Protein AF-A0A1I8AER0-F1 (afdb_monomer_lite)

pLDDT: mean 87.63, std 11.69, range [54.88, 98.19]

Organism: NCBI:txid37863

Foldseek 3Di:
DVVVVVQVVLQVVLFVVLCVDPFFVTKGKDKDDDDDDPVDDPPDAIAMEMETEGDPPDDDDLVSLLVSLVVVQVSDPRRDSVRYWYAYPVGDTNPPCVVVVVVVVVVVVVVVVVD

Secondary structure (DSSP, 8-state):
-HHHHHHHHHHHHHHHHHHTSTTEEEEEEEEEPPPP-SS----PPPEEEEEEEEPTT----HHHHHHHHHHHHHHSTT--GGGEEEEETTS-B-TTHHHHHHHHHHHHHHHHTT-

InterPro domains:
  IPR000067 Flagellar M-ring protein FliF [PR01009] (28-42)
  IPR000067 Flagellar M-ring protein FliF [PR01009] (71-89)
  IPR006182 Flagellar M-ring, N-terminal [PF01514] (2-95)
  IPR043427 Lipoprotein YscJ/Flagellar M-ring protein [PTHR30046] (1-114)
  IPR045851 AMP-binding enzyme domain superfamily [G3DSA:3.30.300.30] (1-98)

Sequence (115 aa):
MEATRYRRGLEGELARTISSLNNVKGARVHLAIPKSSVFVRDERKPSASVLVELYSGRGLEPGQVAAIVNLVASSVPELNKSQVTVVDQKGNLLSDQGENSELTMAGKQFDYSRR

Structure (mmCIF, N/CA/C/O backbone):
data_AF-A0A1I8AER0-F1
#
_entry.id   AF-A0A1I8AER0-F1
#
loop_
_atom_site.group_PDB
_atom_site.id
_atom_site.type_symbol
_atom_site.label_atom_id
_atom_site.label_alt_id
_atom_site.label_comp_id
_atom_site.label_asym_id
_atom_site.label_entity_id
_atom_site.label_seq_id
_atom_site.pdbx_PDB_ins_code
_atom_site.Cartn_x
_atom_site.Cartn_y
_atom_site.Cartn_z
_atom_site.occupancy
_atom_site.B_iso_or_equiv
_atom_site.auth_seq_id
_atom_site.auth_comp_id
_atom_site.auth_asym_id
_atom_site.auth_atom_id
_atom_site.pdbx_PDB_model_num
ATOM 1 N N . MET A 1 1 ? 8.538 -12.413 -19.656 1.00 65.44 1 MET A N 1
ATOM 2 C CA . MET A 1 1 ? 7.731 -13.202 -18.691 1.00 65.44 1 MET A CA 1
ATOM 3 C C . MET A 1 1 ? 8.242 -13.063 -17.259 1.00 65.44 1 MET A C 1
ATOM 5 O O . MET A 1 1 ? 7.425 -13.000 -16.349 1.00 65.44 1 MET A O 1
ATOM 9 N N . GLU A 1 2 ? 9.557 -12.967 -17.055 1.00 80.12 2 GLU A N 1
ATOM 10 C CA . GLU A 1 2 ? 10.194 -12.843 -15.735 1.00 80.12 2 GLU A CA 1
ATOM 11 C C . GLU A 1 2 ? 9.754 -11.604 -14.937 1.00 80.12 2 GLU A C 1
ATOM 13 O O . GLU A 1 2 ? 9.222 -11.753 -13.842 1.00 80.12 2 GLU A O 1
ATOM 18 N N . ALA A 1 3 ? 9.817 -10.402 -15.525 1.00 82.19 3 ALA A N 1
ATOM 19 C CA . ALA A 1 3 ? 9.403 -9.160 -14.855 1.00 82.19 3 ALA A CA 1
ATOM 20 C C . ALA A 1 3 ? 7.943 -9.180 -14.354 1.00 82.19 3 ALA A C 1
ATOM 22 O O . ALA A 1 3 ? 7.625 -8.650 -13.293 1.00 82.19 3 ALA A O 1
ATOM 23 N N . THR A 1 4 ? 7.036 -9.834 -15.089 1.00 86.50 4 THR A N 1
ATOM 24 C CA . THR A 1 4 ? 5.632 -9.984 -14.673 1.00 86.50 4 THR A CA 1
ATOM 25 C C . THR A 1 4 ? 5.484 -10.944 -13.495 1.00 86.50 4 THR A C 1
ATOM 27 O O . THR A 1 4 ? 4.666 -10.689 -12.613 1.00 86.50 4 THR A O 1
ATOM 30 N N . ARG A 1 5 ? 6.257 -12.039 -13.465 1.00 90.56 5 ARG A N 1
ATOM 31 C CA . ARG A 1 5 ? 6.271 -12.974 -12.328 1.00 90.56 5 ARG A CA 1
ATOM 32 C C . ARG A 1 5 ? 6.860 -12.310 -11.089 1.00 90.56 5 ARG A C 1
ATOM 34 O O . ARG A 1 5 ? 6.249 -12.406 -10.033 1.00 90.56 5 ARG A O 1
ATOM 41 N N . TYR A 1 6 ? 7.968 -11.589 -11.247 1.00 89.94 6 TYR A N 1
ATOM 42 C CA . TYR A 1 6 ? 8.590 -10.818 -10.173 1.00 89.94 6 TYR A CA 1
ATOM 43 C C . TYR A 1 6 ? 7.612 -9.802 -9.573 1.00 89.94 6 TYR A C 1
ATOM 45 O O . TYR A 1 6 ? 7.364 -9.830 -8.371 1.00 89.94 6 TYR A O 1
ATOM 53 N N . ARG A 1 7 ? 6.958 -8.987 -10.415 1.00 91.19 7 ARG A N 1
ATOM 54 C CA . ARG A 1 7 ? 5.962 -8.007 -9.958 1.00 91.19 7 ARG A CA 1
ATOM 55 C C . ARG A 1 7 ? 4.807 -8.656 -9.197 1.00 91.19 7 ARG A C 1
ATOM 57 O O . ARG A 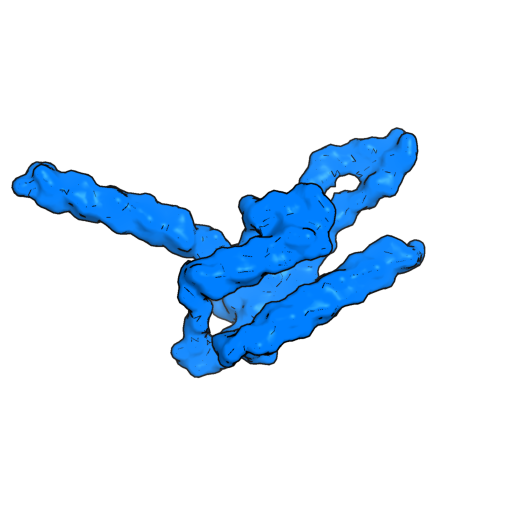1 7 ? 4.476 -8.200 -8.113 1.00 91.19 7 ARG A O 1
ATOM 64 N N . ARG A 1 8 ? 4.221 -9.733 -9.735 1.00 93.25 8 ARG A N 1
ATOM 65 C CA . ARG A 1 8 ? 3.135 -10.463 -9.053 1.00 93.25 8 ARG A CA 1
ATOM 66 C C . ARG A 1 8 ? 3.593 -11.083 -7.731 1.00 93.25 8 ARG A C 1
ATOM 68 O O . ARG A 1 8 ? 2.816 -11.137 -6.784 1.00 93.25 8 ARG A O 1
ATOM 75 N N . GLY A 1 9 ? 4.837 -11.558 -7.672 1.00 95.56 9 GLY A N 1
ATOM 76 C CA . GLY A 1 9 ? 5.448 -12.061 -6.444 1.00 95.56 9 GLY A CA 1
ATOM 77 C C . GLY A 1 9 ? 5.564 -10.968 -5.386 1.00 95.56 9 GLY A C 1
ATOM 78 O O . GLY A 1 9 ? 5.124 -11.174 -4.259 1.00 95.56 9 GLY A O 1
ATOM 79 N N . LEU A 1 10 ? 6.072 -9.796 -5.776 1.00 95.19 10 LEU A N 1
ATOM 80 C CA . LEU A 1 10 ? 6.219 -8.636 -4.898 1.00 95.19 10 LEU A CA 1
ATOM 81 C C . LEU A 1 10 ? 4.864 -8.111 -4.403 1.00 95.19 10 LEU A C 1
ATOM 83 O O . LEU A 1 10 ? 4.700 -7.889 -3.210 1.00 95.19 10 LEU A O 1
ATOM 87 N N . GLU A 1 11 ? 3.872 -7.985 -5.288 1.00 97.31 11 GLU A N 1
ATOM 88 C CA . GLU A 1 11 ? 2.490 -7.635 -4.923 1.00 97.31 11 GLU A CA 1
ATOM 89 C C . GLU A 1 11 ? 1.915 -8.609 -3.883 1.00 97.31 11 GLU A C 1
ATOM 91 O O . GLU A 1 11 ? 1.315 -8.189 -2.894 1.00 97.31 11 GLU A O 1
ATOM 96 N N . GLY A 1 12 ? 2.124 -9.913 -4.086 1.00 97.94 12 GLY A N 1
ATOM 97 C CA . GLY A 1 12 ? 1.663 -10.945 -3.163 1.00 97.94 12 GLY A CA 1
ATOM 98 C C . GLY A 1 12 ? 2.379 -10.917 -1.812 1.00 97.94 12 GLY A C 1
ATOM 99 O O . GLY A 1 12 ? 1.736 -11.116 -0.785 1.00 97.94 12 GLY A O 1
ATOM 100 N N . GLU A 1 13 ? 3.688 -10.669 -1.797 1.00 97.56 13 GLU A N 1
ATOM 101 C CA . GLU A 1 13 ? 4.464 -10.573 -0.557 1.00 97.56 13 GLU A CA 1
ATOM 102 C C . GLU A 1 13 ? 4.085 -9.329 0.245 1.00 97.56 13 GLU A C 1
ATOM 104 O O . GLU A 1 13 ? 3.787 -9.431 1.431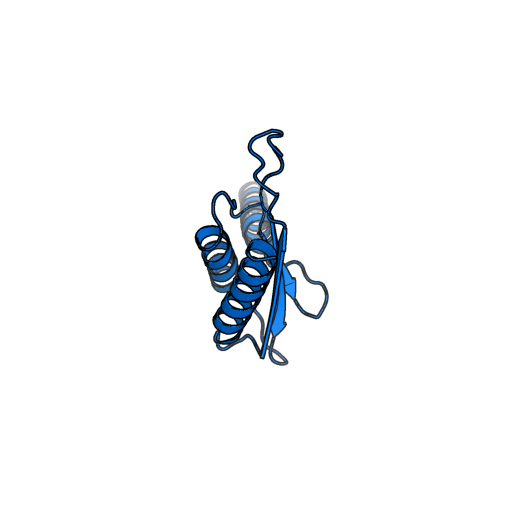 1.00 97.56 13 GLU A O 1
ATOM 109 N N . LEU A 1 14 ? 3.973 -8.174 -0.415 1.00 97.75 14 LEU A N 1
ATOM 110 C CA . LEU A 1 14 ? 3.505 -6.944 0.223 1.00 97.75 14 LEU A CA 1
ATOM 111 C C . LEU A 1 14 ? 2.097 -7.114 0.797 1.00 97.75 14 LEU A C 1
ATOM 113 O O . LEU A 1 14 ? 1.845 -6.715 1.932 1.00 97.75 14 LEU A O 1
ATOM 117 N N . ALA A 1 15 ? 1.192 -7.752 0.052 1.00 98.19 15 ALA A N 1
ATOM 118 C CA . ALA A 1 15 ? -0.146 -8.061 0.540 1.00 98.19 15 ALA A CA 1
ATOM 119 C C . ALA A 1 15 ? -0.117 -8.941 1.801 1.00 98.19 15 ALA A C 1
ATOM 121 O O . ALA A 1 15 ? -0.848 -8.656 2.751 1.00 98.19 15 ALA A O 1
ATOM 122 N N . ARG A 1 16 ? 0.736 -9.974 1.850 1.00 97.56 16 ARG A N 1
ATOM 123 C CA . ARG A 1 16 ? 0.897 -10.826 3.042 1.00 97.56 16 ARG A CA 1
ATOM 124 C C . ARG A 1 16 ? 1.422 -10.040 4.240 1.00 97.56 16 ARG A C 1
ATOM 126 O O . ARG A 1 16 ? 0.835 -10.133 5.313 1.00 97.56 16 ARG A O 1
ATOM 133 N N . THR A 1 17 ? 2.458 -9.230 4.044 1.00 97.69 17 THR A N 1
ATOM 134 C CA . THR A 1 17 ? 3.058 -8.415 5.109 1.00 97.69 17 THR A CA 1
ATOM 135 C C . THR A 1 17 ? 2.085 -7.369 5.649 1.00 97.69 17 THR A C 1
ATOM 137 O O . THR A 1 17 ? 1.977 -7.183 6.854 1.00 97.69 17 THR A O 1
ATOM 140 N N . ILE A 1 18 ? 1.311 -6.701 4.791 1.00 97.25 18 ILE A N 1
ATOM 141 C CA . ILE A 1 18 ? 0.304 -5.729 5.250 1.00 97.25 18 ILE A CA 1
ATOM 142 C C . ILE A 1 18 ? -0.843 -6.445 5.979 1.00 97.25 18 ILE A C 1
ATOM 144 O O . ILE A 1 18 ? -1.354 -5.938 6.977 1.00 97.25 18 ILE A O 1
ATOM 148 N N . SER A 1 19 ? -1.218 -7.646 5.529 1.00 97.12 19 SER A N 1
ATOM 149 C CA . SER A 1 19 ? -2.255 -8.459 6.180 1.00 97.12 19 SER A CA 1
ATOM 150 C C . SER A 1 19 ? -1.834 -9.009 7.545 1.00 97.12 19 SER A C 1
ATOM 152 O O . SER A 1 19 ? -2.699 -9.419 8.310 1.00 97.12 19 SER A O 1
ATOM 154 N N . SER A 1 20 ? -0.539 -9.025 7.883 1.00 95.94 20 SER A N 1
ATOM 155 C CA . SER A 1 20 ? -0.082 -9.459 9.210 1.00 95.94 20 SER A CA 1
ATOM 156 C C . SER A 1 20 ? -0.264 -8.389 10.292 1.00 95.94 20 SER A C 1
ATOM 158 O O . SER A 1 20 ? 0.022 -8.644 11.460 1.00 95.94 20 SER A O 1
ATOM 160 N N . LEU A 1 21 ? -0.710 -7.181 9.932 1.00 93.88 21 LEU A N 1
ATOM 161 C CA . LEU A 1 21 ? -1.043 -6.131 10.890 1.00 93.88 21 LEU A CA 1
ATOM 162 C C . LEU A 1 21 ? -2.355 -6.465 11.617 1.00 93.88 21 LEU A C 1
ATOM 164 O O . LEU A 1 21 ? -3.360 -6.771 10.987 1.00 93.88 21 LEU A O 1
ATOM 168 N N . ASN A 1 22 ? -2.382 -6.307 12.945 1.00 91.38 22 ASN A N 1
ATOM 169 C CA . ASN A 1 22 ? -3.498 -6.731 13.810 1.00 91.38 22 ASN A CA 1
ATOM 170 C C . ASN A 1 22 ? -4.896 -6.240 13.385 1.00 91.38 22 ASN A C 1
ATOM 172 O O . ASN A 1 22 ? -5.896 -6.902 13.652 1.00 91.38 22 ASN A O 1
ATOM 176 N N . ASN A 1 23 ? -4.987 -5.055 12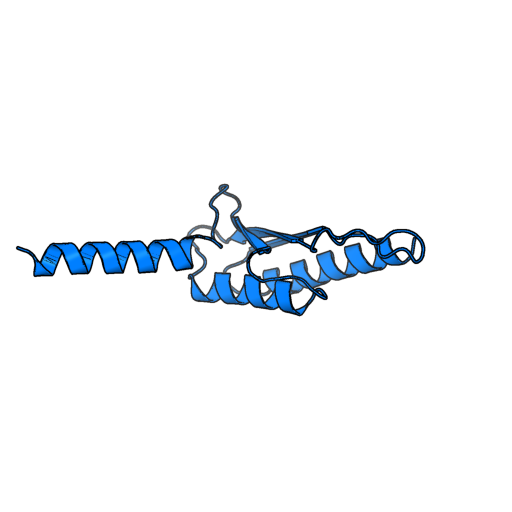.777 1.00 93.31 23 ASN A N 1
ATOM 177 C CA . ASN A 1 23 ? -6.261 -4.438 12.393 1.00 93.31 23 ASN A CA 1
ATOM 178 C C . ASN A 1 23 ? -6.695 -4.789 10.959 1.00 93.31 23 ASN A C 1
ATOM 180 O O . ASN A 1 23 ? -7.823 -4.477 10.572 1.00 93.31 23 ASN A O 1
ATOM 184 N N . VAL A 1 24 ? -5.828 -5.454 10.192 1.00 96.44 24 VAL A N 1
ATOM 185 C CA . VAL A 1 24 ? -6.033 -5.802 8.787 1.00 96.44 24 VAL A CA 1
ATOM 186 C C . VAL A 1 24 ? -6.433 -7.274 8.695 1.00 96.44 24 VAL A C 1
ATOM 188 O O . VAL A 1 24 ? -5.722 -8.165 9.142 1.00 96.44 24 VAL A O 1
ATOM 191 N N . LYS A 1 25 ? -7.602 -7.535 8.115 1.00 96.81 25 LYS A N 1
ATOM 192 C CA . LYS A 1 25 ? -8.097 -8.878 7.794 1.00 96.81 25 LYS A CA 1
ATOM 193 C C . LYS A 1 25 ? -7.481 -9.402 6.496 1.00 96.81 25 LYS A C 1
ATOM 195 O O . LYS A 1 25 ? -7.229 -10.595 6.363 1.00 96.81 25 LYS A O 1
ATOM 200 N N . GLY A 1 26 ? -7.255 -8.514 5.537 1.00 97.44 26 GLY A N 1
ATOM 201 C CA . GLY A 1 26 ? -6.613 -8.841 4.273 1.00 97.44 26 GLY A CA 1
ATOM 202 C C . GLY A 1 26 ? -6.159 -7.586 3.547 1.00 97.44 26 GLY A C 1
ATOM 203 O O . GLY A 1 26 ? -6.636 -6.488 3.821 1.00 97.44 26 GLY A O 1
ATOM 204 N N . ALA A 1 27 ? -5.233 -7.742 2.611 1.00 98.12 27 ALA A N 1
ATOM 205 C CA . ALA A 1 27 ? -4.750 -6.647 1.789 1.00 98.12 27 ALA A CA 1
ATOM 206 C C . ALA A 1 27 ? -4.560 -7.091 0.340 1.00 98.12 27 ALA A C 1
ATOM 208 O O . ALA A 1 27 ? -4.276 -8.255 0.049 1.00 98.12 27 ALA A O 1
ATOM 209 N N . ARG A 1 28 ? -4.711 -6.145 -0.584 1.00 98.12 28 ARG A N 1
ATOM 210 C CA . ARG A 1 28 ? -4.402 -6.315 -2.006 1.00 98.12 28 ARG A CA 1
ATOM 211 C C . ARG A 1 28 ? -3.525 -5.156 -2.437 1.00 98.12 28 ARG A C 1
ATOM 213 O O . ARG A 1 28 ? -3.834 -4.005 -2.146 1.00 98.12 28 ARG A O 1
ATOM 220 N N . VAL A 1 29 ? -2.439 -5.472 -3.130 1.00 98.19 29 VAL A N 1
ATOM 221 C CA . VAL A 1 29 ? -1.466 -4.485 -3.597 1.00 98.19 29 VAL A CA 1
ATOM 222 C C . VAL A 1 29 ? -1.386 -4.561 -5.111 1.00 98.19 29 VAL A C 1
ATOM 224 O O . VAL A 1 29 ? -1.273 -5.646 -5.682 1.00 98.19 29 VAL A O 1
ATOM 227 N N . HIS A 1 30 ? -1.442 -3.400 -5.749 1.00 97.56 30 HIS A N 1
ATOM 228 C CA . HIS A 1 30 ? -1.252 -3.238 -7.180 1.00 97.56 30 HIS A CA 1
ATOM 229 C C . HIS A 1 30 ? -0.068 -2.316 -7.424 1.00 97.56 30 HIS A C 1
ATOM 231 O O . HIS A 1 30 ? -0.049 -1.191 -6.928 1.00 97.56 30 HIS A O 1
ATOM 237 N N . LEU A 1 31 ? 0.910 -2.797 -8.188 1.00 95.94 31 LEU A N 1
ATOM 238 C CA . LEU A 1 31 ? 2.110 -2.052 -8.535 1.00 95.94 31 LEU A CA 1
ATOM 239 C C . LEU A 1 31 ? 2.089 -1.675 -10.017 1.00 95.94 31 LEU A C 1
ATOM 241 O O . LEU A 1 31 ? 2.092 -2.525 -10.914 1.00 95.94 31 LEU A O 1
ATOM 245 N N . ALA A 1 32 ? 2.136 -0.376 -10.285 1.00 94.25 32 ALA A N 1
ATOM 246 C CA . ALA A 1 32 ? 2.312 0.174 -11.617 1.00 94.25 32 ALA A CA 1
ATOM 247 C C . ALA A 1 32 ? 3.788 0.537 -11.813 1.00 94.25 32 ALA A C 1
ATOM 249 O O . ALA A 1 32 ? 4.195 1.679 -11.633 1.00 94.25 32 ALA A O 1
ATOM 250 N N . ILE A 1 33 ? 4.601 -0.464 -12.162 1.00 90.62 33 ILE A N 1
ATOM 251 C CA . ILE A 1 33 ? 6.030 -0.280 -12.454 1.00 90.62 33 ILE A CA 1
ATOM 252 C C . ILE A 1 33 ? 6.212 -0.147 -13.978 1.00 90.62 33 ILE A C 1
ATOM 254 O O . ILE A 1 33 ? 5.835 -1.080 -14.705 1.00 90.62 33 ILE A O 1
ATOM 258 N N . PRO A 1 34 ? 6.756 0.978 -14.476 1.00 87.38 34 PRO A N 1
ATOM 259 C CA . PRO A 1 34 ? 7.037 1.167 -15.893 1.00 87.38 34 PRO A CA 1
ATOM 260 C C . PRO A 1 34 ? 8.144 0.222 -16.360 1.00 87.38 34 PRO A C 1
ATOM 262 O O . PRO A 1 34 ? 8.980 -0.242 -15.584 1.00 87.38 34 PRO A O 1
ATOM 265 N N . LYS A 1 35 ? 8.142 -0.108 -17.653 1.00 81.31 35 LYS A N 1
ATOM 266 C CA . LYS A 1 35 ? 9.172 -0.982 -18.219 1.00 81.31 35 LYS A CA 1
ATOM 267 C C . LYS A 1 35 ? 10.397 -0.143 -18.567 1.00 81.31 35 LYS A C 1
ATOM 269 O O . LYS A 1 35 ? 10.317 0.717 -19.435 1.00 81.31 35 LYS A O 1
ATOM 274 N N . SER A 1 36 ? 11.531 -0.452 -17.950 1.00 70.88 36 SER A N 1
ATOM 275 C CA . SER A 1 36 ? 12.833 0.011 -18.429 1.00 70.88 36 SER A CA 1
ATOM 276 C C . SER A 1 36 ? 13.159 -0.695 -19.753 1.00 70.88 36 SER A C 1
ATOM 278 O O . SER A 1 36 ? 13.131 -1.925 -19.826 1.00 70.88 36 SER A O 1
ATOM 280 N N . SER A 1 37 ? 13.406 0.074 -20.815 1.00 72.75 37 SER A N 1
ATOM 281 C CA . SER A 1 37 ? 13.895 -0.422 -22.105 1.00 72.75 37 SER A CA 1
ATOM 282 C C . SER A 1 37 ? 15.171 0.325 -22.476 1.00 72.75 37 SER A C 1
ATOM 284 O O . SER A 1 37 ? 15.262 1.535 -22.291 1.00 72.75 37 SER A O 1
ATOM 286 N N . VAL A 1 38 ? 16.144 -0.388 -23.050 1.00 71.31 38 VAL A N 1
ATOM 287 C CA . VAL A 1 38 ? 17.406 0.203 -23.531 1.00 71.31 38 VAL A CA 1
ATOM 288 C C . VAL A 1 38 ? 17.209 1.148 -24.723 1.00 71.31 38 VAL A C 1
ATOM 290 O O . VAL A 1 38 ? 18.091 1.946 -25.016 1.00 71.31 38 VAL A O 1
ATOM 293 N N . PHE A 1 39 ? 16.053 1.080 -25.393 1.00 73.12 39 PHE A N 1
ATOM 294 C CA . PHE A 1 39 ? 15.742 1.893 -26.575 1.00 73.12 39 PHE A CA 1
ATOM 295 C C . PHE A 1 39 ? 14.771 3.045 -26.297 1.00 73.12 39 PHE A C 1
ATOM 297 O O . PHE A 1 39 ? 14.721 3.996 -27.069 1.00 73.12 39 PHE A O 1
ATOM 304 N N . VAL A 1 40 ? 13.981 2.963 -25.221 1.00 71.44 40 VAL A N 1
ATOM 305 C CA . VAL A 1 40 ? 12.983 3.979 -24.864 1.00 71.44 40 VAL A CA 1
ATOM 306 C C . VAL A 1 40 ? 12.941 4.108 -23.351 1.00 71.44 40 VAL A C 1
ATOM 308 O O . VAL A 1 40 ? 12.642 3.143 -22.645 1.00 71.44 40 VAL A O 1
ATOM 311 N N . ARG A 1 41 ? 13.208 5.316 -22.857 1.00 68.88 41 ARG A N 1
ATOM 312 C CA . ARG A 1 41 ? 13.061 5.639 -21.442 1.00 68.88 41 ARG A CA 1
ATOM 313 C C . ARG A 1 41 ? 11.602 6.009 -21.184 1.00 68.88 41 ARG A C 1
ATOM 315 O O . ARG A 1 41 ? 11.128 7.035 -21.656 1.00 68.88 41 ARG A O 1
ATOM 322 N N . ASP A 1 42 ? 10.881 5.143 -20.480 1.00 71.06 42 ASP A N 1
ATOM 323 C CA . ASP A 1 42 ? 9.563 5.480 -19.942 1.00 71.06 42 ASP A CA 1
ATOM 324 C C . ASP A 1 42 ? 9.780 6.355 -18.701 1.00 71.06 42 ASP A C 1
ATOM 326 O O . ASP A 1 42 ? 10.236 5.865 -17.671 1.00 71.06 42 ASP A O 1
ATOM 330 N N . GLU A 1 43 ? 9.533 7.661 -18.819 1.00 78.81 43 GLU A N 1
ATOM 331 C CA . GLU A 1 43 ? 9.758 8.635 -17.737 1.00 78.81 43 GLU A CA 1
ATOM 332 C C . GLU A 1 43 ? 8.677 8.604 -16.650 1.00 78.81 43 GLU A C 1
ATOM 334 O O . GLU A 1 43 ? 8.746 9.348 -15.667 1.00 78.81 43 GLU A O 1
ATOM 339 N N . ARG A 1 44 ? 7.652 7.758 -16.806 1.00 85.31 44 ARG A N 1
ATOM 340 C CA . ARG A 1 44 ? 6.626 7.616 -15.777 1.00 85.31 44 ARG A CA 1
ATOM 341 C C . ARG A 1 44 ? 7.268 7.092 -14.502 1.00 85.31 44 ARG A C 1
ATOM 343 O O . ARG A 1 44 ? 8.061 6.157 -14.517 1.00 85.31 44 ARG A O 1
ATOM 350 N N . LYS A 1 45 ? 6.895 7.694 -13.379 1.00 89.38 45 LYS A N 1
ATOM 351 C CA . LYS A 1 45 ? 7.309 7.214 -12.063 1.00 89.38 45 LYS A CA 1
ATOM 352 C C . LYS A 1 45 ? 6.468 5.995 -11.681 1.00 89.38 45 LYS A C 1
ATOM 354 O O . LYS A 1 45 ? 5.292 5.940 -12.050 1.00 89.38 45 LYS A O 1
ATOM 359 N N . PRO A 1 46 ? 7.038 5.025 -10.952 1.00 94.38 46 PRO A N 1
ATOM 360 C CA . PRO A 1 46 ? 6.252 3.932 -10.412 1.00 94.38 46 PRO A CA 1
ATOM 361 C C . PRO A 1 46 ? 5.213 4.459 -9.418 1.00 94.38 46 PRO A C 1
ATOM 363 O O . PRO A 1 46 ? 5.440 5.458 -8.731 1.00 94.38 46 PRO A O 1
ATOM 366 N N . SER A 1 47 ? 4.081 3.765 -9.334 1.00 96.44 47 SER A N 1
ATOM 367 C CA . SER A 1 47 ? 3.026 4.036 -8.356 1.00 96.44 47 SER A CA 1
ATOM 368 C C . SER A 1 47 ? 2.452 2.744 -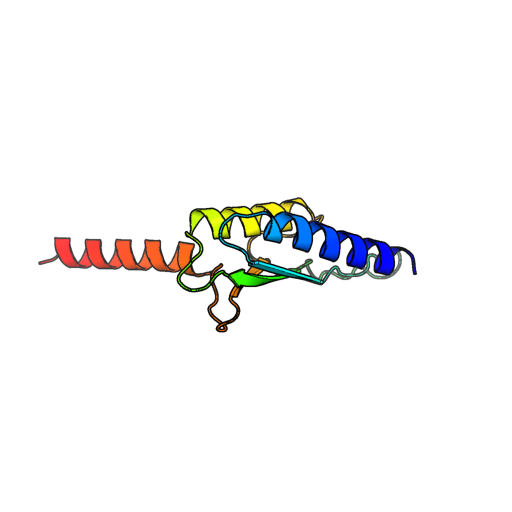7.780 1.00 96.44 47 SER A C 1
ATOM 370 O O . SER A 1 47 ? 2.642 1.652 -8.331 1.00 96.44 47 SER A O 1
ATOM 372 N N . ALA A 1 48 ? 1.775 2.861 -6.640 1.00 97.19 48 ALA A N 1
ATOM 373 C CA . ALA A 1 48 ? 1.167 1.732 -5.956 1.00 97.19 48 ALA A CA 1
ATOM 374 C C . ALA A 1 48 ? -0.218 2.080 -5.411 1.00 97.19 48 ALA A C 1
ATOM 376 O O . ALA A 1 48 ? -0.459 3.187 -4.932 1.00 97.19 48 ALA A O 1
ATOM 377 N N . SER A 1 49 ? -1.112 1.097 -5.429 1.00 97.12 49 SER A N 1
ATOM 378 C CA . SER A 1 49 ? -2.415 1.182 -4.774 1.00 97.12 49 SER A CA 1
ATOM 379 C C . SER A 1 49 ? -2.596 -0.003 -3.845 1.00 97.12 49 SER A C 1
ATOM 381 O O . SER A 1 49 ? -2.425 -1.157 -4.244 1.00 97.12 49 SER A O 1
ATOM 383 N N . VAL A 1 50 ? -2.936 0.296 -2.599 1.00 97.75 50 VAL A N 1
ATOM 384 C CA . VAL A 1 50 ? -3.122 -0.674 -1.527 1.00 97.75 50 VAL A CA 1
ATOM 385 C C . VAL A 1 50 ? -4.571 -0.613 -1.082 1.00 97.75 50 VAL A C 1
ATOM 387 O O . VAL A 1 50 ? -5.026 0.403 -0.564 1.00 97.75 50 VAL A O 1
ATOM 390 N N . LEU A 1 51 ? -5.286 -1.715 -1.259 1.00 98.00 51 LEU A N 1
ATOM 391 C CA . LEU A 1 51 ? -6.596 -1.912 -0.661 1.00 98.00 51 LEU A CA 1
ATOM 392 C C . LEU A 1 51 ? -6.418 -2.722 0.615 1.00 98.00 51 LEU A C 1
ATOM 394 O O . LEU A 1 51 ? -5.871 -3.826 0.574 1.00 98.00 51 LEU A O 1
ATOM 398 N N . VAL A 1 52 ? -6.898 -2.189 1.732 1.00 97.25 52 VAL A N 1
ATOM 399 C CA . VAL A 1 52 ? -6.945 -2.894 3.013 1.00 97.25 52 VAL A CA 1
ATOM 400 C C . VAL A 1 52 ? -8.382 -3.271 3.346 1.00 97.25 52 VAL A C 1
ATOM 402 O O . VAL A 1 52 ? -9.305 -2.471 3.231 1.00 97.25 52 VAL A O 1
ATOM 405 N N . GLU A 1 53 ? -8.575 -4.511 3.768 1.00 97.19 53 GLU A N 1
ATOM 406 C CA . GLU A 1 53 ? -9.807 -4.985 4.377 1.00 97.19 53 GLU A CA 1
ATOM 407 C C . GLU A 1 53 ? -9.585 -5.024 5.885 1.00 97.19 53 GLU A C 1
ATOM 409 O O . GLU A 1 53 ? -8.759 -5.788 6.380 1.00 97.19 53 GLU A O 1
ATOM 414 N N . LEU A 1 54 ? -10.295 -4.178 6.622 1.00 96.38 54 LEU A N 1
ATOM 415 C CA . LEU A 1 54 ? -10.186 -4.095 8.079 1.00 96.38 54 LEU A CA 1
ATOM 416 C C . LEU A 1 54 ? -11.186 -5.019 8.778 1.00 96.38 54 LEU A C 1
ATOM 418 O O . LEU A 1 54 ? -12.274 -5.286 8.260 1.00 96.38 54 LEU A O 1
ATOM 422 N N . TYR A 1 55 ? -10.852 -5.466 9.989 1.00 95.19 55 TYR A N 1
ATOM 423 C CA . TYR A 1 55 ? -11.828 -6.141 10.848 1.00 95.19 55 TYR A CA 1
ATOM 424 C C . TYR A 1 55 ? -13.005 -5.216 11.192 1.00 95.19 55 TYR A C 1
ATOM 426 O O . TYR A 1 55 ? -12.866 -3.995 11.277 1.00 95.19 55 TYR A O 1
ATOM 434 N N . SER A 1 56 ? -14.179 -5.806 11.425 1.00 91.94 56 SER A N 1
ATOM 435 C CA . SER A 1 56 ? -15.386 -5.047 11.772 1.00 91.94 56 SER A CA 1
ATOM 436 C C . SER A 1 56 ? -15.170 -4.205 13.030 1.00 91.94 56 SER A C 1
ATOM 438 O O . SER A 1 56 ? -14.658 -4.697 14.033 1.00 91.94 56 SER A O 1
ATOM 440 N N . GLY A 1 57 ? -15.547 -2.927 12.962 1.00 90.19 57 GLY A N 1
ATOM 441 C CA . GLY A 1 57 ? -15.369 -1.973 14.061 1.00 90.19 57 GLY A CA 1
ATOM 442 C C . GLY A 1 57 ? -13.927 -1.502 14.283 1.00 90.19 57 GLY A C 1
ATOM 443 O O . GLY A 1 57 ? -13.698 -0.721 15.201 1.00 90.19 57 GLY A O 1
ATOM 444 N N . ARG A 1 58 ? -12.960 -1.936 13.462 1.00 90.31 58 ARG A N 1
ATOM 445 C CA . ARG A 1 58 ? -11.572 -1.464 13.529 1.00 90.31 58 ARG A CA 1
ATOM 446 C C . ARG A 1 58 ? -11.277 -0.425 12.453 1.00 90.31 58 ARG A C 1
ATOM 448 O O . ARG A 1 58 ? -11.841 -0.459 11.362 1.00 90.31 58 ARG A O 1
ATOM 455 N N . GLY A 1 59 ? -10.366 0.481 12.789 1.00 90.75 59 GLY A N 1
ATOM 456 C CA . GLY A 1 59 ? -9.760 1.447 11.879 1.00 90.75 59 GLY A CA 1
ATOM 457 C C . GLY A 1 59 ? -8.244 1.275 11.836 1.00 90.75 59 GLY A C 1
ATOM 458 O O . GLY A 1 59 ? -7.671 0.509 12.617 1.00 90.75 59 GLY A O 1
ATOM 459 N N . LEU A 1 60 ? -7.605 2.005 10.926 1.00 91.69 60 LEU A N 1
ATOM 460 C CA . LEU A 1 60 ? -6.165 2.230 10.966 1.00 91.69 60 LEU A CA 1
ATOM 461 C C . LEU A 1 60 ? -5.896 3.629 11.498 1.00 91.69 60 LEU A C 1
ATOM 463 O O . LEU A 1 60 ? -6.514 4.597 11.059 1.00 91.69 60 LEU A O 1
ATOM 467 N N . GLU A 1 61 ? -4.959 3.728 12.429 1.00 91.25 61 GLU A N 1
ATOM 468 C CA . GLU A 1 61 ? -4.462 5.020 12.890 1.00 91.25 61 GLU A CA 1
ATOM 469 C C . GLU A 1 61 ? -3.557 5.653 11.820 1.00 91.25 61 GLU A C 1
ATOM 471 O O . GLU A 1 61 ? -2.904 4.919 11.067 1.00 91.25 61 GLU A O 1
ATOM 476 N N . PRO A 1 62 ? -3.429 6.993 11.769 1.00 90.31 62 PRO A N 1
ATOM 477 C CA . PRO A 1 62 ? -2.571 7.668 10.791 1.00 90.31 62 PRO A CA 1
ATOM 478 C C . PRO A 1 62 ? -1.135 7.123 10.756 1.00 90.31 62 PRO A C 1
ATOM 480 O O . PRO A 1 62 ? -0.569 6.933 9.681 1.00 90.31 62 PRO A O 1
ATOM 483 N N . GLY A 1 63 ? -0.568 6.770 11.916 1.00 91.25 63 GLY A N 1
ATOM 484 C CA . GLY A 1 63 ? 0.757 6.151 12.002 1.00 91.25 63 GLY A CA 1
ATOM 485 C C . GLY A 1 63 ? 0.835 4.769 11.342 1.00 91.25 63 GLY A C 1
ATOM 486 O O . GLY A 1 63 ? 1.828 4.455 10.685 1.00 91.25 63 GLY A O 1
ATOM 487 N N . GLN A 1 64 ? -0.223 3.958 11.444 1.00 93.56 64 GLN A N 1
ATOM 488 C CA . GLN A 1 64 ? -0.297 2.653 10.778 1.00 93.56 64 GLN A CA 1
ATOM 489 C C . GLN A 1 64 ? -0.406 2.816 9.259 1.00 93.56 64 GLN A C 1
ATOM 491 O O . GLN A 1 64 ? 0.249 2.092 8.510 1.00 93.56 64 GLN A O 1
ATOM 496 N N . VAL A 1 65 ? -1.180 3.800 8.795 1.00 94.50 65 VAL A N 1
ATOM 497 C CA . VAL A 1 65 ? -1.283 4.124 7.366 1.00 94.50 65 VAL A CA 1
ATOM 498 C C . VAL A 1 65 ? 0.062 4.611 6.824 1.00 94.50 65 VAL A C 1
ATOM 500 O O . VAL A 1 65 ? 0.524 4.118 5.796 1.00 94.50 65 VAL A O 1
ATOM 503 N N . ALA A 1 66 ? 0.739 5.513 7.540 1.00 93.94 66 ALA A N 1
ATOM 504 C CA . ALA A 1 66 ? 2.066 5.996 7.170 1.00 93.94 66 ALA A CA 1
ATOM 505 C C . ALA A 1 66 ? 3.104 4.862 7.124 1.00 93.94 66 ALA A C 1
ATOM 507 O O . ALA A 1 66 ? 3.947 4.828 6.227 1.00 93.94 66 ALA A O 1
ATOM 508 N N . ALA A 1 67 ? 3.026 3.898 8.047 1.00 94.50 67 ALA A N 1
ATOM 509 C CA . ALA A 1 67 ? 3.873 2.710 8.026 1.00 94.50 67 ALA A CA 1
ATOM 510 C C . ALA A 1 67 ? 3.631 1.850 6.774 1.00 94.50 67 ALA A C 1
ATOM 512 O O . ALA A 1 67 ? 4.600 1.444 6.132 1.00 94.50 67 ALA A O 1
ATOM 513 N N . ILE A 1 68 ? 2.370 1.630 6.379 1.00 96.25 68 ILE A N 1
ATOM 514 C CA . ILE A 1 68 ? 2.022 0.912 5.140 1.00 96.25 68 ILE A CA 1
ATOM 515 C C . ILE A 1 68 ? 2.587 1.645 3.916 1.00 96.25 68 ILE A C 1
ATOM 517 O O . ILE A 1 68 ? 3.238 1.025 3.075 1.00 96.25 68 ILE A O 1
ATOM 521 N N . VAL A 1 69 ? 2.394 2.964 3.833 1.00 96.69 69 VAL A N 1
ATOM 522 C CA . VAL A 1 69 ? 2.933 3.795 2.743 1.00 96.69 69 VAL A CA 1
ATOM 523 C C . VAL A 1 69 ? 4.455 3.678 2.664 1.00 96.69 69 VAL A C 1
ATOM 525 O O . VAL A 1 69 ? 5.004 3.438 1.589 1.00 96.69 69 VAL A O 1
ATOM 528 N N . ASN A 1 70 ? 5.141 3.799 3.803 1.00 95.75 70 ASN A N 1
ATOM 529 C CA . ASN A 1 70 ? 6.596 3.701 3.880 1.00 95.75 70 ASN A CA 1
ATOM 530 C C . ASN A 1 70 ? 7.106 2.324 3.456 1.00 95.75 70 ASN A C 1
ATOM 532 O O . ASN A 1 70 ? 8.070 2.256 2.700 1.00 95.75 70 ASN A O 1
ATOM 536 N N . LEU A 1 71 ? 6.461 1.253 3.924 1.00 96.19 71 LEU A N 1
ATOM 537 C CA . LEU A 1 71 ? 6.812 -0.126 3.593 1.00 96.19 71 LEU A CA 1
ATOM 538 C C . LEU A 1 71 ? 6.728 -0.375 2.084 1.00 96.19 71 LEU A C 1
ATOM 540 O O . LEU A 1 71 ? 7.634 -0.959 1.494 1.00 96.19 71 LEU A O 1
ATOM 544 N N . VAL A 1 72 ? 5.644 0.069 1.448 1.00 97.00 72 VAL A N 1
ATOM 545 C CA . VAL A 1 72 ? 5.447 -0.125 0.007 1.00 97.00 72 VAL A CA 1
ATOM 546 C C . VAL A 1 72 ? 6.433 0.724 -0.791 1.00 97.00 72 VAL A C 1
ATOM 548 O O . VAL A 1 72 ? 7.075 0.204 -1.701 1.00 97.00 72 VAL A O 1
ATOM 551 N N . ALA A 1 73 ? 6.604 1.997 -0.422 1.00 96.25 73 ALA A N 1
ATOM 552 C CA . ALA A 1 73 ? 7.537 2.901 -1.091 1.00 96.25 73 ALA A CA 1
ATOM 553 C C . ALA A 1 73 ? 8.991 2.413 -1.008 1.00 96.25 73 ALA A C 1
ATOM 555 O O . ALA A 1 73 ? 9.716 2.498 -1.991 1.00 96.25 73 ALA A O 1
ATOM 556 N N . SER A 1 74 ? 9.421 1.859 0.131 1.00 95.81 74 SER A N 1
ATOM 557 C CA . SER A 1 74 ? 10.786 1.335 0.283 1.00 95.81 74 SER A CA 1
ATOM 558 C C . SER A 1 74 ? 11.010 -0.006 -0.419 1.00 95.81 74 SER A C 1
ATOM 560 O O . SER A 1 74 ? 12.149 -0.349 -0.728 1.00 95.81 74 SER A O 1
ATOM 562 N N . SER A 1 75 ? 9.941 -0.757 -0.692 1.00 94.62 75 SER A N 1
ATOM 563 C CA . SER A 1 75 ? 10.012 -2.075 -1.335 1.00 94.62 75 SER A CA 1
ATOM 564 C C . SER A 1 75 ? 10.079 -2.014 -2.862 1.00 94.62 75 SER A C 1
ATOM 566 O O . SER A 1 75 ? 10.353 -3.028 -3.504 1.00 94.62 75 SER A O 1
ATOM 568 N N . VAL A 1 76 ? 9.813 -0.850 -3.461 1.00 93.94 76 VAL A N 1
ATOM 569 C CA . VAL A 1 76 ? 9.820 -0.659 -4.915 1.00 93.94 76 VAL A CA 1
ATOM 570 C C . VAL A 1 76 ? 10.833 0.429 -5.277 1.00 93.94 76 VAL A C 1
ATOM 572 O O . VAL A 1 76 ? 10.711 1.555 -4.798 1.00 93.94 76 VAL A O 1
ATOM 575 N N . PRO A 1 77 ? 11.815 0.138 -6.147 1.00 91.38 77 PRO A N 1
ATOM 576 C CA . PRO A 1 77 ? 12.772 1.141 -6.598 1.00 91.38 77 PRO A CA 1
ATOM 577 C C . PRO A 1 77 ? 12.078 2.373 -7.186 1.00 91.38 77 PRO A C 1
ATOM 579 O O . PRO A 1 77 ? 11.125 2.241 -7.951 1.00 91.38 77 PRO A O 1
ATOM 582 N N . GLU A 1 78 ? 12.577 3.561 -6.832 1.00 92.31 78 GLU A N 1
ATOM 583 C CA . GLU A 1 78 ? 12.115 4.864 -7.347 1.00 92.31 78 GLU A CA 1
ATOM 584 C C . GLU A 1 78 ? 10.652 5.229 -7.008 1.00 92.31 78 GLU A C 1
ATOM 586 O O . GLU A 1 78 ? 10.136 6.257 -7.463 1.00 92.31 78 GLU A O 1
ATOM 591 N N . LEU A 1 79 ? 9.976 4.432 -6.171 1.00 94.88 79 LEU A N 1
ATOM 592 C CA . LEU A 1 79 ? 8.618 4.709 -5.718 1.00 94.88 79 LEU A CA 1
ATOM 593 C C . LEU A 1 79 ? 8.621 5.757 -4.605 1.00 94.88 79 LEU A C 1
ATOM 595 O O . LEU A 1 79 ? 9.133 5.553 -3.507 1.00 94.88 79 LEU A O 1
ATOM 599 N N . ASN A 1 80 ? 8.000 6.899 -4.888 1.00 94.44 80 ASN A N 1
ATOM 600 C CA . ASN A 1 80 ? 7.824 7.959 -3.904 1.00 94.44 80 ASN A CA 1
ATOM 601 C C . ASN A 1 80 ? 6.592 7.677 -3.039 1.00 94.44 80 ASN A C 1
ATOM 603 O O . ASN A 1 80 ? 5.574 7.208 -3.541 1.00 94.44 80 ASN A O 1
ATOM 607 N N . LYS A 1 81 ? 6.650 8.045 -1.755 1.00 93.94 81 LYS A N 1
ATOM 608 C CA . LYS A 1 81 ? 5.529 7.888 -0.808 1.00 93.94 81 LYS A CA 1
ATOM 609 C C . LYS A 1 81 ? 4.241 8.557 -1.299 1.00 93.94 81 LYS A C 1
ATOM 611 O O . LYS A 1 81 ? 3.169 7.987 -1.159 1.00 93.94 81 LYS A O 1
ATOM 616 N N . SER A 1 82 ? 4.362 9.714 -1.954 1.00 92.44 82 SER A N 1
ATOM 617 C CA . SER A 1 82 ? 3.237 10.447 -2.552 1.00 92.44 82 SER A CA 1
ATOM 618 C C . SER A 1 82 ? 2.569 9.730 -3.733 1.00 92.44 82 SER A C 1
ATOM 620 O O . SER A 1 82 ? 1.513 10.155 -4.184 1.00 92.44 82 SER A O 1
ATOM 622 N N . GLN A 1 83 ? 3.174 8.658 -4.256 1.00 95.38 83 GLN A N 1
ATOM 623 C CA . GLN A 1 83 ? 2.621 7.812 -5.320 1.00 95.38 83 GLN A CA 1
ATOM 624 C C . GLN A 1 83 ? 2.024 6.505 -4.775 1.00 95.38 83 GLN A C 1
ATOM 626 O O . GLN A 1 83 ? 1.727 5.593 -5.550 1.00 95.38 83 GLN A O 1
ATOM 631 N N . VAL A 1 84 ? 1.871 6.393 -3.451 1.00 96.19 84 VAL A N 1
ATOM 632 C CA . VAL A 1 84 ? 1.233 5.256 -2.788 1.00 96.19 84 VAL A CA 1
ATOM 633 C C . VAL A 1 84 ? -0.118 5.696 -2.249 1.00 96.19 84 VAL A C 1
ATOM 635 O O . VAL A 1 84 ? -0.200 6.557 -1.376 1.00 96.19 84 VAL A O 1
ATOM 638 N N . THR A 1 85 ? -1.182 5.072 -2.741 1.00 96.06 85 THR A N 1
ATOM 639 C CA . THR A 1 85 ? -2.533 5.288 -2.224 1.00 96.06 85 THR A CA 1
ATOM 640 C C . THR A 1 85 ? -2.960 4.117 -1.356 1.00 96.06 85 THR A C 1
ATOM 642 O O . THR A 1 85 ? -2.753 2.956 -1.713 1.00 96.06 85 THR A O 1
ATOM 645 N N . VAL A 1 86 ? -3.560 4.417 -0.204 1.00 96.56 86 VAL A N 1
ATOM 646 C CA . VAL A 1 86 ? -4.117 3.406 0.701 1.00 96.56 86 VAL A CA 1
ATOM 647 C C . VAL A 1 86 ? -5.605 3.663 0.851 1.00 96.56 86 VAL A C 1
ATOM 649 O O . VAL A 1 86 ? -6.000 4.751 1.266 1.00 96.56 86 VAL A O 1
ATOM 652 N N . VAL A 1 87 ? -6.422 2.668 0.517 1.00 96.00 87 VAL A N 1
ATOM 653 C CA . VAL A 1 87 ? -7.886 2.739 0.578 1.00 96.00 87 VAL A CA 1
ATOM 654 C C . VAL A 1 87 ? -8.449 1.586 1.395 1.00 96.00 87 VAL A C 1
ATOM 656 O O . VAL A 1 87 ? -7.898 0.484 1.373 1.00 96.00 87 VAL A O 1
ATOM 659 N N . ASP A 1 88 ? -9.546 1.825 2.106 1.00 95.06 88 ASP A N 1
ATOM 660 C CA . ASP A 1 88 ? -10.269 0.765 2.810 1.00 95.06 88 ASP A CA 1
ATOM 661 C C . ASP A 1 88 ? -11.355 0.109 1.937 1.00 95.06 88 ASP A C 1
ATOM 663 O O . ASP A 1 88 ? -11.682 0.558 0.834 1.00 95.06 88 ASP A O 1
ATOM 667 N N . GLN A 1 89 ? -11.961 -0.959 2.455 1.00 93.75 89 GLN A N 1
ATOM 668 C CA . GLN A 1 89 ? -13.047 -1.682 1.791 1.00 93.75 89 GLN A CA 1
ATOM 669 C C . GLN A 1 89 ? -14.355 -0.880 1.639 1.00 93.75 89 GLN A C 1
ATOM 671 O O . GLN A 1 89 ? -15.279 -1.344 0.975 1.00 93.75 89 GLN A O 1
ATOM 676 N N . LYS A 1 90 ? -14.464 0.294 2.272 1.00 91.94 90 LYS A N 1
ATOM 677 C CA . LYS A 1 90 ? -15.613 1.205 2.171 1.00 91.94 90 LYS A CA 1
ATOM 678 C C . LYS A 1 90 ? -15.370 2.320 1.147 1.00 91.94 90 LYS A C 1
ATOM 680 O O . LYS A 1 90 ? -16.273 3.116 0.909 1.00 91.94 90 LYS A O 1
ATOM 685 N N . GLY A 1 91 ? -14.184 2.367 0.537 1.00 90.00 91 GLY A N 1
ATOM 686 C CA . GLY A 1 91 ? -13.789 3.396 -0.421 1.00 90.00 91 GLY A CA 1
ATOM 687 C C . GLY A 1 91 ? -13.200 4.653 0.221 1.00 90.00 91 GLY A C 1
ATOM 688 O O . GLY A 1 91 ? -13.023 5.652 -0.472 1.00 90.00 91 GLY A O 1
ATOM 689 N N . ASN A 1 92 ? -12.877 4.628 1.517 1.00 91.19 92 ASN A N 1
ATOM 690 C CA . ASN A 1 92 ? -12.229 5.757 2.174 1.00 91.19 92 ASN A CA 1
ATOM 691 C C . ASN A 1 92 ? -10.746 5.792 1.806 1.00 91.19 92 ASN A C 1
ATOM 693 O O . ASN A 1 92 ? -10.026 4.807 1.993 1.00 91.19 92 ASN A O 1
ATOM 697 N N . LEU A 1 93 ? -10.277 6.946 1.330 1.00 92.19 93 LEU A N 1
ATOM 698 C CA . LEU A 1 93 ? -8.854 7.208 1.154 1.00 92.19 93 LEU A CA 1
ATOM 699 C C . LEU A 1 93 ? -8.219 7.459 2.526 1.00 92.19 93 LEU A C 1
ATOM 701 O O . LEU A 1 93 ? -8.546 8.433 3.200 1.00 92.19 93 LEU A O 1
ATOM 705 N N . LEU A 1 94 ? -7.319 6.568 2.938 1.00 90.56 94 LEU A N 1
ATOM 706 C CA . LEU A 1 94 ? -6.646 6.617 4.236 1.00 90.56 94 LEU A CA 1
ATOM 707 C C . LEU A 1 94 ? -5.320 7.384 4.170 1.00 90.56 94 LEU A C 1
ATOM 709 O O . LEU A 1 94 ? -4.944 8.043 5.136 1.00 90.56 94 LEU A O 1
ATOM 713 N N . SER A 1 95 ? -4.612 7.316 3.039 1.00 84.56 95 SER A N 1
ATOM 714 C CA . SER A 1 95 ? -3.274 7.910 2.874 1.00 84.56 95 SER A CA 1
ATOM 715 C C . SER A 1 95 ? -3.254 9.444 2.880 1.00 84.56 95 SER A C 1
ATOM 717 O O . SER A 1 95 ? -2.208 10.020 3.150 1.00 84.56 95 SER A O 1
ATOM 719 N N . ASP A 1 96 ? -4.390 10.094 2.622 1.00 73.25 96 ASP A N 1
ATOM 720 C CA . ASP A 1 96 ? -4.526 11.561 2.570 1.00 73.25 96 ASP A CA 1
ATOM 721 C C . ASP A 1 96 ? -5.008 12.177 3.901 1.00 73.25 96 ASP A C 1
ATOM 723 O O . ASP A 1 96 ? -4.994 13.390 4.095 1.00 73.25 96 ASP A O 1
ATOM 727 N N . GLN A 1 97 ? -5.422 11.349 4.869 1.00 59.56 97 GLN A N 1
ATOM 728 C CA . GLN A 1 97 ? -5.957 11.866 6.135 1.00 59.56 97 GLN A CA 1
ATOM 729 C C . GLN A 1 97 ? -4.880 12.419 7.077 1.00 59.56 97 GLN A C 1
ATOM 731 O O . GLN A 1 97 ? -5.197 13.235 7.939 1.00 59.56 97 GLN A O 1
ATOM 736 N N . GLY A 1 98 ? -3.616 12.011 6.912 1.00 54.88 98 GLY A N 1
ATOM 737 C CA . GLY A 1 98 ? -2.504 12.492 7.738 1.00 54.88 98 GLY A CA 1
ATOM 738 C C . GLY A 1 98 ? -2.223 13.985 7.544 1.00 54.88 98 GLY A C 1
ATOM 739 O O . GLY A 1 98 ? -2.222 14.734 8.516 1.00 54.88 98 GLY A O 1
ATOM 740 N N . GLU A 1 99 ? -2.065 14.430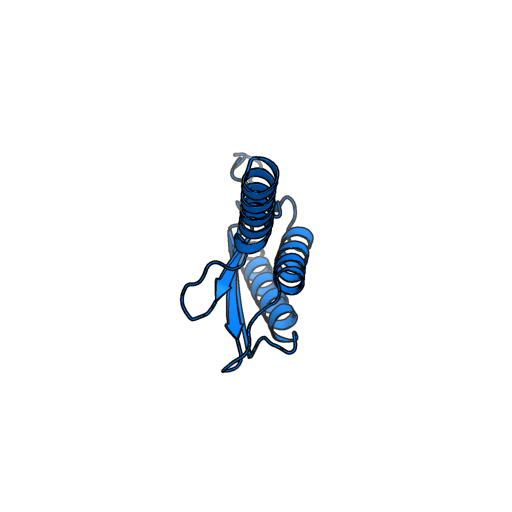 6.294 1.00 57.19 99 GLU A N 1
ATOM 741 C CA . GLU A 1 99 ? -1.749 15.834 5.985 1.00 57.19 99 GLU A CA 1
ATOM 742 C C . GLU A 1 99 ? -2.969 16.755 6.145 1.00 57.19 99 GLU A C 1
ATOM 744 O O . GLU A 1 99 ? -2.861 17.844 6.714 1.00 57.19 99 GLU A O 1
ATOM 749 N N . ASN A 1 100 ? -4.160 16.305 5.731 1.00 57.84 100 ASN A N 1
ATOM 750 C CA . ASN A 1 100 ? -5.379 17.106 5.871 1.00 57.84 100 ASN A CA 1
ATOM 751 C C . ASN A 1 100 ? -5.779 17.323 7.338 1.00 57.84 100 ASN A C 1
ATOM 753 O O . ASN A 1 100 ? -6.295 18.390 7.678 1.00 57.84 100 ASN A O 1
ATOM 757 N N . SER A 1 101 ? -5.535 16.353 8.228 1.00 60.41 101 SER A N 1
ATOM 758 C CA . SER A 1 101 ? -5.850 16.497 9.653 1.00 60.41 101 SER A CA 1
ATOM 759 C C . SER A 1 101 ? -4.974 17.555 10.330 1.00 60.41 101 SER A C 1
ATOM 761 O O . SER A 1 101 ? -5.493 18.376 11.085 1.00 60.41 101 SER A O 1
ATOM 763 N N . GLU A 1 102 ? -3.669 17.591 10.049 1.00 63.53 102 GLU A N 1
ATOM 764 C CA . GLU A 1 102 ? -2.752 18.581 10.636 1.00 63.53 102 GLU A CA 1
ATOM 765 C C . GLU A 1 102 ? -3.031 20.001 10.127 1.00 63.53 102 GLU A C 1
ATOM 767 O O . GLU A 1 102 ? -3.116 20.931 10.932 1.00 63.53 102 GLU A O 1
ATOM 772 N N . LEU A 1 103 ? -3.281 20.170 8.822 1.00 66.12 103 LEU A N 1
ATOM 773 C CA . LEU A 1 103 ? -3.689 21.462 8.254 1.00 66.12 103 LEU A CA 1
ATOM 774 C C . LEU A 1 103 ? -5.028 21.946 8.829 1.00 66.12 103 LEU A C 1
ATOM 776 O O . LEU A 1 103 ? -5.184 23.125 9.156 1.00 66.12 103 LEU A O 1
ATOM 780 N N . THR A 1 104 ? -5.987 21.033 8.993 1.00 66.06 104 THR A N 1
ATOM 781 C CA . THR A 1 104 ? -7.302 21.342 9.572 1.00 66.06 104 THR A CA 1
ATOM 782 C C . THR A 1 104 ? -7.186 21.740 11.046 1.00 66.06 104 THR A C 1
ATOM 784 O O . THR A 1 104 ? -7.882 22.649 11.498 1.00 66.06 104 THR A O 1
ATOM 787 N N . MET A 1 105 ? -6.306 21.088 11.809 1.00 67.81 105 MET A N 1
ATOM 788 C CA . MET A 1 105 ? -6.055 21.410 13.218 1.00 67.81 105 MET A CA 1
ATOM 789 C C . MET A 1 105 ? -5.326 22.748 13.379 1.00 67.81 105 MET A C 1
ATOM 791 O O . MET A 1 105 ? -5.729 23.560 14.212 1.00 67.81 105 MET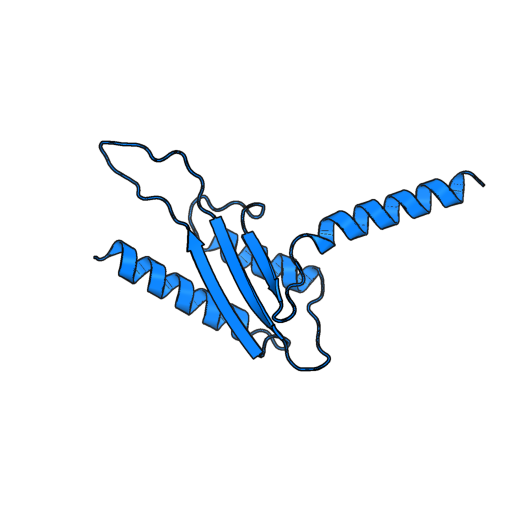 A O 1
ATOM 795 N N . ALA A 1 106 ? -4.321 23.017 12.542 1.00 75.00 106 ALA A N 1
ATOM 796 C CA . ALA A 1 106 ? -3.622 24.297 12.521 1.00 75.00 106 ALA A CA 1
ATOM 797 C C . ALA A 1 106 ? -4.586 25.451 12.205 1.00 75.00 106 ALA A C 1
ATOM 799 O O . ALA A 1 106 ? -4.626 26.431 12.947 1.00 75.00 106 ALA A O 1
ATOM 800 N N . GLY A 1 107 ? -5.432 25.305 11.176 1.00 77.25 107 GLY A N 1
ATOM 801 C CA . GLY A 1 107 ? -6.455 26.297 10.823 1.00 77.25 107 GLY A CA 1
ATOM 802 C C . GLY A 1 107 ? -7.403 26.625 11.983 1.00 77.25 107 GLY A C 1
ATOM 803 O O . GLY A 1 107 ? -7.614 27.794 12.300 1.00 77.25 107 GLY A O 1
ATOM 804 N N . LYS A 1 108 ? -7.887 25.603 12.702 1.00 76.00 108 LYS A N 1
ATOM 805 C CA . LYS A 1 108 ? -8.759 25.787 13.879 1.00 76.00 108 LYS A CA 1
ATOM 806 C C . LYS A 1 108 ? -8.076 26.534 15.030 1.00 76.00 108 LYS A C 1
ATOM 808 O O . LYS A 1 108 ? -8.744 27.259 15.764 1.00 76.00 108 LYS A O 1
ATOM 813 N N . GLN A 1 109 ? -6.764 26.371 15.199 1.00 73.75 109 GLN A N 1
ATOM 814 C CA . GLN A 1 109 ? -6.004 27.036 16.260 1.00 73.75 109 GLN A CA 1
ATOM 815 C C . GLN A 1 109 ? -5.692 28.505 15.928 1.00 73.75 109 GLN A C 1
ATOM 817 O O . GLN A 1 109 ? -5.682 29.343 16.831 1.00 73.75 109 GLN A O 1
ATOM 822 N N . PHE A 1 110 ? -5.521 28.839 14.643 1.00 77.12 110 PHE A N 1
ATOM 823 C CA . PHE A 1 110 ? -5.416 30.227 14.175 1.00 77.12 110 PHE A CA 1
ATOM 824 C C . PHE A 1 110 ? -6.721 31.017 14.340 1.00 77.12 110 PHE A C 1
ATOM 826 O O . PHE A 1 110 ? -6.675 32.208 14.647 1.00 77.12 110 PHE A O 1
ATOM 833 N N . ASP A 1 111 ? -7.876 30.371 14.177 1.00 76.25 111 ASP A N 1
ATOM 834 C CA . ASP A 1 111 ? -9.180 31.021 14.364 1.00 76.25 111 ASP A CA 1
ATOM 835 C C . ASP A 1 111 ? -9.498 31.297 15.842 1.00 76.25 111 ASP A C 1
ATOM 837 O O . ASP A 1 111 ? -10.192 32.264 16.162 1.00 76.25 111 ASP A O 1
ATOM 841 N N . TYR A 1 112 ? -8.975 30.477 16.759 1.00 74.44 112 TYR A N 1
ATOM 842 C CA . TYR A 1 112 ? -9.214 30.632 18.197 1.00 74.44 112 TYR A CA 1
ATOM 843 C C . TYR A 1 112 ? -8.401 31.776 18.817 1.00 74.44 112 TYR A C 1
ATOM 845 O O . TYR A 1 112 ? -8.870 32.425 19.744 1.00 74.44 112 TYR A O 1
ATOM 853 N N . SER A 1 113 ? -7.200 32.056 18.302 1.00 79.50 113 SER A N 1
ATOM 854 C CA . SER A 1 113 ? -6.337 33.136 18.811 1.00 79.50 113 SER A CA 1
ATOM 855 C C . SER A 1 113 ? -6.693 34.530 18.281 1.00 79.50 113 SER A C 1
ATOM 857 O O . SER A 1 113 ? -6.109 35.517 18.725 1.00 79.50 113 SER A O 1
ATOM 859 N N . ARG A 1 114 ? -7.638 34.624 17.335 1.00 72.62 114 ARG A N 1
ATOM 860 C CA . ARG A 1 114 ? -8.128 35.884 16.747 1.00 72.62 114 ARG A CA 1
ATOM 861 C C . ARG A 1 114 ? -9.482 36.352 17.294 1.00 72.62 114 ARG A C 1
ATOM 863 O O . ARG A 1 114 ? -10.011 37.339 16.784 1.00 72.62 114 ARG A O 1
ATOM 870 N N . ARG A 1 115 ? -10.051 35.651 18.277 1.00 58.56 115 ARG A N 1
ATOM 871 C CA . ARG A 1 115 ? -11.280 36.055 18.975 1.00 58.56 115 ARG A CA 1
ATOM 872 C C . ARG A 1 115 ? -10.987 36.690 20.322 1.00 58.56 115 ARG A C 1
ATOM 874 O O . ARG A 1 115 ? -10.009 36.262 20.969 1.00 58.56 115 ARG A O 1
#

Radius of gyration: 17.31 Å; chains: 1; bounding box: 33×49×46 Å